Protein AF-A0A2V6L7R2-F1 (afdb_monomer)

Solvent-accessible surface area (backbone atoms only — not comparable to full-atom values): 4950 Å² total; per-residue (Å²): 119,65,74,61,51,55,57,50,51,51,51,51,53,50,49,52,49,51,52,52,53,52,49,47,60,69,47,26,37,82,86,49,52,48,24,30,25,97,89,71,46,76,55,20,52,33,57,63,91,53,86,47,57,44,80,72,83,79,36,25,43,41,78,58,90,80,51,62,68,50,61,77,42,36,72,59,25,51,52,52,31,53,77,72,75,102

Foldseek 3Di:
DVVVVVVVVVVVVVVVVVVLVVVPVVQFVLPAAWEQEPVHGTLAGHGPPDPQWPDPDRHTYRNDPPSPVSVSNVVVRVVSCVVVVD

Secondary structure (DSSP, 8-state):
-HHHHHHHHHHHHHHHHHHHHHHHHHHEETTSPPEEETTTEEEESEETT-SSEEE-SSSEEE--S--HHHHHTHHHHHHHHHHTT-

Radius of gyration: 16.17 Å; Cα contacts (8 Å, |Δi|>4): 90; chains: 1; bounding box: 48×33×29 Å

pLDDT: mean 90.25, std 8.0, range [57.34, 96.94]

Structure (mmCIF, N/CA/C/O backbone):
data_AF-A0A2V6L7R2-F1
#
_entry.id   AF-A0A2V6L7R2-F1
#
loop_
_atom_site.group_PDB
_atom_site.id
_atom_site.type_symbol
_atom_site.label_atom_id
_atom_site.label_alt_id
_atom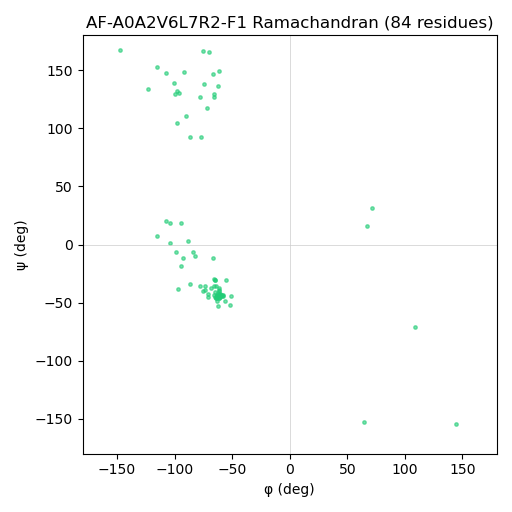_site.label_comp_id
_atom_site.label_asym_id
_atom_site.label_entity_id
_atom_site.label_seq_id
_atom_site.pdbx_PDB_ins_code
_atom_site.Cartn_x
_atom_site.Cartn_y
_atom_site.Cartn_z
_atom_site.occupancy
_atom_site.B_iso_or_equiv
_atom_site.auth_seq_id
_atom_site.auth_comp_id
_atom_site.auth_asym_id
_atom_site.auth_atom_id
_atom_site.pdbx_PDB_model_num
ATOM 1 N N . MET A 1 1 ? -32.778 20.461 16.300 1.00 57.34 1 MET A N 1
ATOM 2 C CA . MET A 1 1 ? -31.841 20.590 15.157 1.00 57.34 1 MET A CA 1
ATOM 3 C C . MET A 1 1 ? -30.543 19.789 15.329 1.00 57.34 1 MET A C 1
ATOM 5 O O . MET A 1 1 ? -29.867 19.573 14.334 1.00 57.34 1 MET A O 1
ATOM 9 N N . GLU A 1 2 ? -30.201 19.275 16.518 1.00 58.22 2 GLU A N 1
ATOM 10 C CA . GLU A 1 2 ? -28.977 18.466 16.711 1.00 58.22 2 GLU A CA 1
ATOM 11 C C . GLU A 1 2 ? -29.009 17.090 16.024 1.00 58.22 2 GLU A C 1
ATOM 13 O O . GLU A 1 2 ? -28.016 16.663 15.439 1.00 58.22 2 GLU A O 1
ATOM 18 N N . PHE A 1 3 ? -30.162 16.413 16.006 1.00 60.12 3 PHE A N 1
ATOM 19 C CA . PHE A 1 3 ? -30.274 15.053 15.454 1.00 60.12 3 PHE A CA 1
ATOM 20 C C . PHE A 1 3 ? -30.030 14.966 13.936 1.00 60.12 3 PHE A C 1
ATOM 22 O O . PHE A 1 3 ? -29.549 13.951 13.432 1.00 60.12 3 PHE A O 1
ATOM 29 N N . THR A 1 4 ? -30.345 16.027 13.192 1.00 68.25 4 THR A N 1
ATOM 30 C CA . THR A 1 4 ? -30.073 16.130 11.751 1.00 68.25 4 THR A CA 1
ATOM 31 C C . THR A 1 4 ? -28.590 16.358 11.469 1.00 68.25 4 THR A C 1
ATOM 33 O O . THR A 1 4 ? -28.068 15.773 10.524 1.00 68.25 4 THR A O 1
ATOM 36 N N . SER A 1 5 ? -27.894 17.121 12.318 1.00 74.06 5 SER A N 1
ATOM 37 C CA . SER A 1 5 ? -26.457 17.398 12.183 1.00 74.06 5 SER A CA 1
ATOM 38 C C . SER A 1 5 ? -25.611 16.127 12.331 1.00 74.06 5 SER A C 1
ATOM 40 O O . SER A 1 5 ? -24.783 15.822 11.473 1.00 74.06 5 SER A O 1
ATOM 42 N N . VAL A 1 6 ? -25.903 15.303 13.346 1.00 81.81 6 VAL A N 1
ATOM 43 C CA . VAL A 1 6 ? -25.174 14.044 13.598 1.00 81.81 6 VAL A CA 1
ATOM 44 C C . VAL A 1 6 ? -25.323 13.058 12.435 1.00 81.81 6 VAL A C 1
ATOM 46 O O . VAL A 1 6 ? -24.350 12.440 12.005 1.00 81.81 6 VAL A O 1
ATOM 49 N N . ARG A 1 7 ? -26.531 12.935 11.869 1.00 84.75 7 ARG A N 1
ATOM 50 C CA . ARG A 1 7 ? -26.786 12.045 10.723 1.00 84.75 7 ARG A CA 1
ATOM 51 C C . ARG A 1 7 ? -26.055 12.497 9.460 1.00 84.75 7 ARG A C 1
ATOM 53 O O . ARG A 1 7 ? -25.615 11.653 8.684 1.00 84.75 7 ARG A O 1
ATOM 60 N N . VAL A 1 8 ? -25.936 13.804 9.238 1.00 87.19 8 VAL A N 1
ATOM 61 C CA . VAL A 1 8 ? -25.190 14.355 8.098 1.00 87.19 8 VAL A CA 1
ATOM 62 C C . VAL A 1 8 ? -23.689 14.146 8.290 1.00 87.19 8 VAL A C 1
ATOM 64 O O . VAL A 1 8 ? -23.036 13.641 7.379 1.00 87.19 8 VAL A O 1
ATOM 67 N N . ALA A 1 9 ? -23.158 14.423 9.483 1.00 88.12 9 ALA A N 1
ATOM 68 C CA . ALA A 1 9 ? -21.753 14.185 9.806 1.00 88.12 9 ALA A CA 1
ATOM 69 C C . ALA A 1 9 ? -21.360 12.708 9.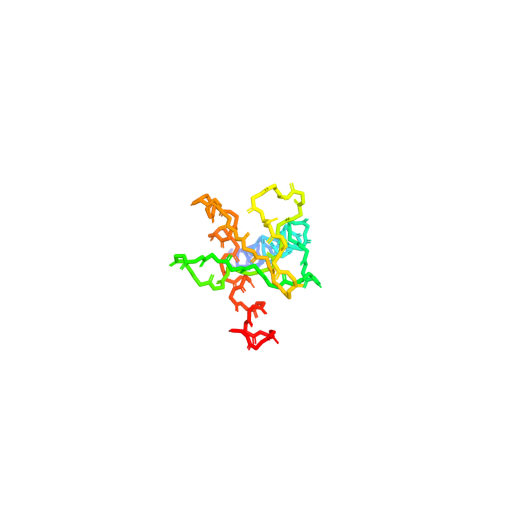628 1.00 88.12 9 ALA A C 1
ATOM 71 O O . ALA A 1 9 ? -20.343 12.417 9.005 1.00 88.12 9 ALA A O 1
ATOM 72 N N . ALA A 1 10 ? -22.199 11.771 10.085 1.00 90.88 10 ALA A N 1
ATOM 73 C CA . ALA A 1 10 ? -21.967 10.338 9.902 1.00 90.88 10 ALA A CA 1
ATOM 74 C C . ALA A 1 10 ? -21.929 9.928 8.418 1.00 90.88 10 ALA A C 1
ATOM 76 O O . ALA A 1 10 ? -21.078 9.135 8.020 1.00 90.88 10 ALA A O 1
ATOM 77 N N . LYS A 1 11 ? -22.811 10.493 7.581 1.00 92.75 11 LYS A N 1
ATOM 78 C CA . LYS A 1 11 ? -22.806 10.242 6.130 1.00 92.75 11 LYS A CA 1
ATOM 79 C C . LYS A 1 11 ? -21.546 10.779 5.459 1.00 92.75 11 LYS A C 1
ATOM 81 O O . LYS A 1 11 ? -20.968 10.081 4.634 1.00 92.75 11 LYS A O 1
ATOM 86 N N . ILE A 1 12 ? -21.114 11.988 5.823 1.00 93.44 12 ILE A N 1
ATOM 87 C CA . ILE A 1 12 ? -19.881 12.585 5.295 1.00 93.44 12 ILE A CA 1
ATOM 88 C C . ILE A 1 12 ? -18.678 11.740 5.715 1.00 93.44 12 ILE A C 1
ATOM 90 O O . ILE A 1 12 ? -17.885 11.363 4.864 1.00 93.44 12 ILE A O 1
ATOM 94 N N . ALA A 1 13 ? -18.576 11.374 6.994 1.00 92.81 13 ALA A N 1
ATOM 95 C CA . ALA A 1 13 ? -17.501 10.520 7.489 1.00 92.81 13 ALA A CA 1
ATOM 96 C C . ALA A 1 13 ? -17.477 9.156 6.779 1.00 92.81 13 ALA A C 1
ATOM 98 O O . ALA A 1 13 ? -16.416 8.705 6.351 1.00 92.81 13 ALA A O 1
ATOM 99 N N . GLY A 1 14 ? -18.643 8.528 6.596 1.00 94.00 14 GLY A N 1
ATOM 100 C CA . GLY A 1 14 ? -18.771 7.270 5.861 1.00 94.00 14 GLY A CA 1
ATOM 101 C C . GLY A 1 14 ? -18.348 7.392 4.396 1.00 94.00 14 GLY A C 1
ATOM 102 O O . GLY A 1 14 ? -17.610 6.543 3.902 1.00 94.00 14 GLY A O 1
ATOM 103 N N . LEU A 1 15 ? -18.750 8.469 3.714 1.00 95.44 15 LEU A N 1
ATOM 104 C CA . LEU A 1 15 ? -18.340 8.736 2.335 1.00 95.44 15 LEU A CA 1
ATOM 105 C C . LEU A 1 15 ? -16.829 8.974 2.236 1.00 95.44 15 LEU A C 1
ATOM 107 O O . LEU A 1 15 ? -16.177 8.385 1.379 1.00 95.44 15 LEU A O 1
ATOM 111 N N . THR A 1 16 ? -16.262 9.784 3.130 1.00 94.62 16 THR A N 1
ATOM 112 C CA . THR 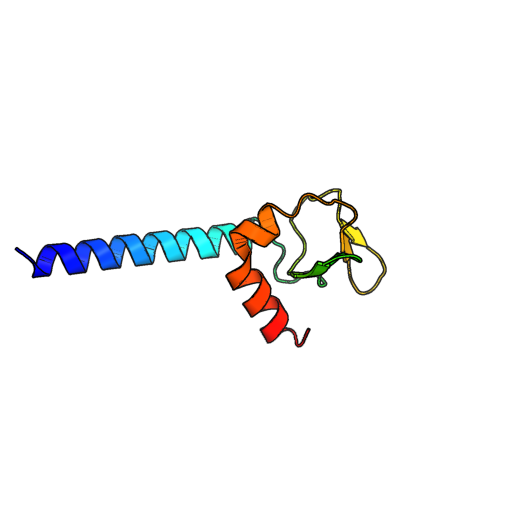A 1 16 ? -14.818 10.041 3.185 1.00 94.62 16 THR A CA 1
ATOM 113 C C . THR A 1 16 ? -14.039 8.749 3.406 1.00 94.62 16 THR A C 1
ATOM 115 O O . THR A 1 16 ? -13.051 8.508 2.717 1.00 94.62 16 THR A O 1
ATOM 118 N N . LEU A 1 17 ? -14.502 7.884 4.314 1.00 94.56 17 LEU A N 1
ATOM 119 C CA . LEU A 1 17 ? -13.881 6.583 4.551 1.00 94.56 17 LEU A CA 1
ATOM 120 C C . LEU A 1 17 ? -13.960 5.683 3.312 1.00 94.56 17 LEU A C 1
ATOM 122 O O . LEU A 1 17 ? -12.965 5.064 2.946 1.00 94.56 17 LEU A O 1
ATOM 126 N N . ALA A 1 18 ? -15.112 5.634 2.639 1.00 96.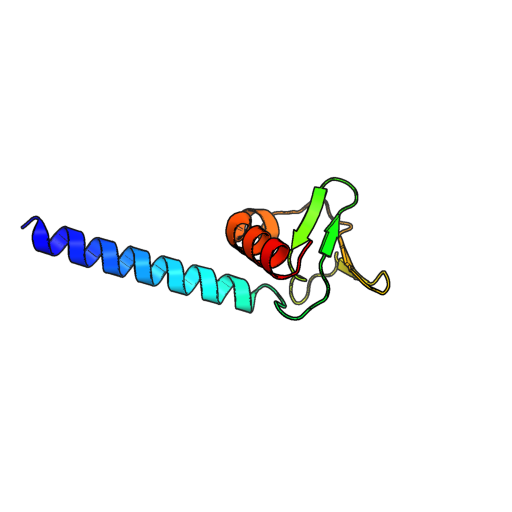19 18 ALA A N 1
ATOM 127 C CA . ALA A 1 18 ? -15.275 4.856 1.415 1.00 96.19 18 ALA A CA 1
ATOM 128 C C . ALA A 1 18 ? -14.336 5.346 0.301 1.00 96.19 18 ALA A C 1
ATOM 130 O O . ALA A 1 18 ? -13.642 4.539 -0.314 1.00 96.19 18 ALA A O 1
ATOM 131 N N . VAL A 1 19 ? -14.250 6.663 0.085 1.00 96.50 19 VAL A N 1
ATOM 132 C CA . VAL A 1 19 ? -13.318 7.266 -0.883 1.00 96.50 19 VAL A CA 1
ATOM 133 C C . VAL A 1 19 ? -11.872 6.940 -0.518 1.00 96.50 19 VAL A C 1
ATOM 135 O O . VAL A 1 19 ? -11.095 6.577 -1.395 1.00 96.50 19 VAL A O 1
ATOM 138 N N . TYR A 1 20 ? -11.514 7.008 0.764 1.00 94.94 20 TYR A N 1
ATOM 139 C CA . TYR A 1 20 ? -10.172 6.679 1.238 1.00 94.94 20 TYR A CA 1
ATOM 140 C C . TYR A 1 20 ? -9.801 5.211 0.974 1.00 94.94 20 TYR A C 1
ATOM 142 O O . TYR A 1 20 ? -8.716 4.932 0.468 1.00 94.94 20 TYR A O 1
ATOM 150 N N . LEU A 1 21 ? -10.717 4.272 1.236 1.00 95.94 21 LEU A N 1
ATOM 151 C CA . LEU A 1 21 ? -10.520 2.847 0.946 1.00 95.94 21 LEU A CA 1
ATOM 152 C C . LEU A 1 21 ? -10.399 2.575 -0.558 1.00 95.94 21 LEU A C 1
ATOM 154 O O . LEU A 1 21 ? -9.504 1.849 -0.985 1.00 95.94 21 LEU A O 1
ATOM 158 N N . VAL A 1 22 ? -11.269 3.180 -1.370 1.00 96.94 22 VAL A N 1
ATOM 159 C CA . VAL A 1 22 ? -11.215 3.041 -2.833 1.00 96.94 22 VAL A CA 1
ATOM 160 C C . VAL A 1 22 ? -9.910 3.617 -3.379 1.00 96.94 22 VAL A C 1
ATOM 162 O O . VAL A 1 22 ? -9.256 2.970 -4.192 1.00 96.94 22 VAL A O 1
ATOM 165 N N . ALA A 1 23 ? -9.489 4.789 -2.899 1.00 96.62 23 ALA A N 1
ATOM 166 C CA . ALA A 1 23 ? -8.231 5.410 -3.298 1.00 96.62 23 ALA A CA 1
ATOM 167 C C . ALA A 1 23 ? -7.021 4.538 -2.934 1.00 96.62 23 ALA A C 1
ATOM 169 O O . ALA A 1 23 ? -6.091 4.433 -3.731 1.00 96.62 23 ALA A O 1
ATOM 170 N N . PHE A 1 24 ? -7.051 3.863 -1.781 1.00 96.44 24 PHE A N 1
ATOM 171 C CA . PHE A 1 24 ? -6.016 2.907 -1.396 1.00 96.44 24 PHE A CA 1
ATOM 172 C C . PHE A 1 24 ? -5.933 1.730 -2.373 1.00 96.44 24 PHE A C 1
ATOM 174 O O . PHE A 1 24 ? -4.871 1.477 -2.933 1.00 96.44 24 PHE A O 1
ATOM 181 N N . VAL A 1 25 ? -7.055 1.054 -2.642 1.00 95.94 25 VAL A N 1
ATOM 182 C CA . VAL A 1 25 ? -7.098 -0.098 -3.564 1.00 95.94 25 VAL A CA 1
ATOM 183 C C . VAL A 1 25 ? -6.764 0.306 -5.003 1.00 95.94 25 VAL A C 1
ATOM 185 O O . VAL A 1 25 ? -6.217 -0.490 -5.763 1.00 95.94 25 VAL A O 1
ATOM 188 N N . TRP A 1 26 ? -7.085 1.539 -5.395 1.00 96.06 26 TRP A N 1
ATOM 189 C CA . TRP A 1 26 ? -6.749 2.063 -6.713 1.00 96.06 26 TRP A CA 1
ATOM 190 C C . TRP A 1 26 ? -5.264 2.421 -6.837 1.00 96.06 26 TRP A C 1
ATOM 192 O O . TRP A 1 26 ? -4.656 2.147 -7.870 1.00 96.06 26 TRP A O 1
ATOM 202 N N . ARG A 1 27 ? -4.664 3.013 -5.794 1.00 95.81 27 ARG A N 1
ATOM 203 C CA . ARG A 1 27 ? -3.256 3.440 -5.812 1.00 95.81 27 ARG A CA 1
ATOM 204 C C . ARG A 1 27 ? -2.289 2.277 -5.613 1.00 95.81 27 ARG A C 1
ATOM 206 O O . ARG A 1 27 ? -1.215 2.284 -6.214 1.00 95.81 27 ARG A O 1
ATOM 213 N N . PHE A 1 28 ? -2.663 1.306 -4.788 1.00 96.38 28 PHE A N 1
ATOM 214 C CA . PHE A 1 28 ? -1.831 0.166 -4.434 1.00 96.38 28 PHE A CA 1
ATOM 215 C C . PHE A 1 28 ? -2.317 -1.123 -5.096 1.00 96.38 28 PHE A C 1
ATOM 217 O O . PHE A 1 28 ? -3.508 -1.339 -5.324 1.00 96.38 28 PHE A O 1
ATOM 224 N N . ASP A 1 29 ? -1.388 -2.009 -5.420 1.00 95.12 29 ASP A N 1
ATOM 225 C CA . ASP A 1 29 ? -1.695 -3.385 -5.771 1.00 95.12 29 ASP A CA 1
ATOM 226 C C . ASP A 1 29 ? -1.773 -4.224 -4.492 1.00 95.12 29 ASP A C 1
ATOM 228 O O . ASP A 1 29 ? -0.778 -4.726 -3.978 1.00 95.12 29 ASP A O 1
ATOM 232 N N . VAL A 1 30 ? -2.976 -4.352 -3.937 1.00 93.88 30 VAL A N 1
ATOM 233 C CA . VAL A 1 30 ? -3.206 -5.032 -2.652 1.00 93.88 30 VAL A CA 1
ATOM 234 C C . VAL A 1 30 ? -2.930 -6.538 -2.680 1.00 93.88 30 VAL A C 1
ATOM 236 O O . VAL A 1 30 ? -2.893 -7.148 -1.613 1.00 93.88 30 VAL A O 1
ATOM 239 N N . PHE A 1 31 ? -2.748 -7.129 -3.864 1.00 91.88 31 PHE A N 1
ATOM 240 C CA . PHE A 1 31 ? -2.399 -8.542 -4.038 1.00 91.88 31 PHE A CA 1
ATOM 241 C C . PHE A 1 31 ? -0.926 -8.751 -4.407 1.00 91.88 31 PHE A C 1
ATOM 243 O O . PHE A 1 31 ? -0.502 -9.888 -4.607 1.00 91.88 31 PHE A O 1
ATOM 250 N N . SER A 1 32 ? -0.150 -7.672 -4.506 1.00 90.56 32 SER A N 1
ATOM 251 C CA . SER A 1 32 ? 1.280 -7.748 -4.794 1.00 90.56 32 SER A CA 1
ATOM 252 C C . SER A 1 32 ? 2.097 -8.205 -3.586 1.00 90.56 32 SER A C 1
ATOM 254 O O . SER A 1 32 ? 1.639 -8.198 -2.439 1.00 90.56 32 SER A O 1
ATOM 256 N N . SER A 1 33 ? 3.351 -8.563 -3.859 1.00 91.25 33 SER A N 1
ATOM 257 C CA . SER A 1 33 ? 4.354 -8.794 -2.825 1.00 91.25 33 SER A CA 1
ATOM 258 C C . SER A 1 33 ? 4.600 -7.525 -1.998 1.00 91.25 33 SER A C 1
ATOM 260 O O . SER A 1 33 ? 4.501 -6.410 -2.516 1.00 91.25 33 SER A O 1
ATOM 262 N N . PRO A 1 34 ? 4.957 -7.664 -0.710 1.00 92.94 34 PRO A N 1
ATOM 263 C CA . PRO A 1 34 ? 5.171 -6.515 0.152 1.00 92.94 34 PRO A CA 1
ATOM 264 C C . PRO A 1 34 ? 6.383 -5.701 -0.295 1.00 92.94 34 PRO A C 1
ATOM 266 O O . PRO A 1 34 ? 7.397 -6.239 -0.751 1.00 92.94 34 PRO A O 1
ATOM 269 N N . VAL A 1 35 ? 6.285 -4.395 -0.088 1.00 94.00 35 VAL A N 1
ATOM 270 C CA . VAL A 1 35 ? 7.360 -3.438 -0.312 1.00 94.00 35 VAL A CA 1
ATOM 271 C C . VAL A 1 35 ? 8.059 -3.146 1.007 1.00 94.00 35 VAL A C 1
ATOM 273 O O . VAL A 1 35 ? 7.428 -2.846 2.029 1.00 94.00 35 VAL A O 1
ATOM 276 N N . ARG A 1 36 ? 9.385 -3.200 0.980 1.00 91.75 36 ARG A N 1
ATOM 277 C CA . ARG A 1 36 ? 10.269 -2.830 2.077 1.00 91.75 36 ARG A CA 1
ATOM 278 C C . ARG A 1 36 ? 11.110 -1.632 1.668 1.00 91.75 36 ARG A C 1
ATOM 280 O O . ARG A 1 36 ? 11.400 -1.441 0.501 1.00 91.75 36 ARG A O 1
ATOM 287 N N . ASN A 1 37 ? 11.523 -0.840 2.645 1.00 88.62 37 ASN A N 1
ATOM 288 C CA . ASN A 1 37 ? 12.612 0.112 2.484 1.00 88.62 37 ASN A CA 1
ATOM 289 C C . ASN A 1 37 ? 13.675 -0.190 3.542 1.00 88.62 37 ASN A C 1
ATOM 291 O O . ASN A 1 37 ? 13.357 -0.383 4.724 1.00 88.62 37 ASN A O 1
ATOM 295 N N . ASN A 1 38 ? 14.942 -0.223 3.129 1.00 80.62 38 ASN A N 1
ATOM 296 C CA . ASN A 1 38 ? 16.071 -0.542 4.006 1.00 80.62 38 ASN A CA 1
ATOM 297 C C . ASN A 1 38 ? 16.154 0.350 5.262 1.00 80.62 38 ASN A C 1
ATOM 299 O O . ASN A 1 38 ? 16.559 -0.127 6.322 1.00 80.62 38 ASN A O 1
ATOM 303 N N . LYS A 1 39 ? 15.699 1.607 5.191 1.00 80.75 39 LYS A N 1
ATOM 304 C CA . LYS A 1 39 ? 15.652 2.551 6.322 1.00 80.75 39 LYS A CA 1
ATOM 305 C C . LYS A 1 39 ? 14.372 2.430 7.159 1.00 80.75 39 LYS A C 1
ATOM 307 O O . LYS A 1 39 ? 14.410 2.630 8.372 1.00 80.75 39 LYS A O 1
ATOM 312 N N . HIS A 1 40 ? 13.236 2.118 6.532 1.00 74.25 40 HIS A N 1
ATOM 313 C CA . HIS A 1 40 ? 11.902 2.288 7.132 1.00 74.25 40 HIS A CA 1
ATOM 314 C C . HIS A 1 40 ? 11.115 0.988 7.377 1.00 74.25 40 HIS A C 1
ATOM 316 O O . HIS A 1 40 ? 9.976 1.057 7.837 1.00 74.25 40 HIS A O 1
ATOM 322 N N . ARG A 1 41 ? 11.736 -0.186 7.177 1.00 86.81 41 ARG A N 1
ATOM 323 C CA . ARG A 1 41 ? 11.114 -1.524 7.307 1.00 86.81 41 ARG A CA 1
ATOM 324 C C . ARG A 1 41 ? 10.004 -1.736 6.263 1.00 86.81 41 ARG A C 1
ATOM 326 O O . ARG A 1 41 ? 10.108 -1.215 5.155 1.00 86.81 41 ARG A O 1
ATOM 333 N N . TRP A 1 42 ? 9.011 -2.573 6.564 1.00 92.75 42 TRP A N 1
ATOM 334 C CA . TRP A 1 42 ? 7.869 -2.838 5.688 1.00 92.75 42 TRP A CA 1
ATOM 335 C C . TRP A 1 42 ? 7.011 -1.587 5.524 1.00 92.75 42 TRP A C 1
ATOM 337 O O . TRP A 1 42 ? 6.593 -0.980 6.510 1.00 92.75 42 TRP A O 1
ATOM 347 N N . LEU A 1 43 ? 6.759 -1.214 4.273 1.00 93.19 43 LEU A N 1
ATOM 348 C CA . LEU A 1 43 ? 5.989 -0.028 3.917 1.00 93.19 43 LEU A CA 1
ATOM 349 C C . LEU A 1 43 ? 4.528 -0.360 3.620 1.00 93.19 43 LEU A C 1
ATOM 351 O O . LEU A 1 43 ? 3.645 0.400 4.015 1.00 93.19 43 LEU A O 1
ATOM 355 N N . GLY A 1 44 ? 4.268 -1.490 2.960 1.00 94.69 44 GLY A N 1
ATOM 356 C CA . GLY A 1 44 ? 2.924 -1.921 2.586 1.00 94.69 44 GLY A CA 1
ATOM 357 C C . GLY A 1 44 ? 2.902 -2.641 1.235 1.00 94.69 44 GLY A C 1
ATOM 358 O O . GLY A 1 44 ? 3.921 -3.211 0.846 1.00 94.69 44 GLY A O 1
ATOM 359 N N . PRO A 1 45 ? 1.760 -2.634 0.532 1.00 95.94 45 PRO A N 1
ATOM 360 C CA . PRO A 1 45 ? 1.655 -3.177 -0.823 1.00 95.94 45 PRO A CA 1
ATOM 361 C C . PRO A 1 45 ? 2.399 -2.321 -1.860 1.00 95.94 45 PRO A C 1
ATOM 363 O O . PRO A 1 45 ? 2.728 -1.162 -1.599 1.00 95.94 45 PRO A O 1
ATOM 366 N N . LEU A 1 46 ? 2.616 -2.873 -3.058 1.00 95.06 46 LEU A N 1
ATOM 367 C CA . LEU A 1 46 ? 3.220 -2.172 -4.193 1.00 95.06 46 LEU A CA 1
ATOM 368 C C . LEU A 1 46 ? 2.372 -0.989 -4.654 1.00 95.06 46 LEU A C 1
ATOM 370 O O . LEU A 1 46 ? 1.155 -1.094 -4.804 1.00 95.06 46 LEU A O 1
ATOM 374 N N . ILE A 1 47 ? 3.015 0.140 -4.935 1.00 95.31 47 ILE A N 1
ATOM 375 C CA . ILE A 1 47 ? 2.361 1.279 -5.577 1.00 95.31 47 ILE A CA 1
ATOM 376 C C . ILE A 1 47 ? 2.234 0.993 -7.080 1.00 95.31 47 ILE A C 1
ATOM 378 O O . ILE A 1 47 ? 3.219 0.714 -7.762 1.00 95.31 47 ILE A O 1
ATOM 382 N N . ARG A 1 48 ? 1.023 1.107 -7.635 1.00 94.31 48 ARG A N 1
ATOM 383 C CA . ARG A 1 48 ? 0.798 0.857 -9.066 1.00 94.31 48 ARG A CA 1
ATOM 384 C C . ARG A 1 48 ? 1.519 1.892 -9.927 1.00 94.31 48 ARG A C 1
ATOM 386 O O . ARG A 1 48 ? 1.343 3.097 -9.728 1.00 94.31 48 ARG A O 1
ATOM 393 N N . GLY A 1 49 ? 2.278 1.410 -10.910 1.00 89.69 49 GLY A N 1
ATOM 394 C CA . GLY A 1 49 ? 3.034 2.254 -11.840 1.00 89.69 49 GLY A CA 1
ATOM 395 C C . GLY A 1 49 ? 4.182 3.024 -11.187 1.00 89.69 49 GLY A C 1
ATOM 396 O O . GLY A 1 49 ? 4.656 3.996 -11.766 1.00 89.69 49 GLY A O 1
ATOM 397 N N . ASP A 1 50 ? 4.589 2.640 -9.977 1.00 90.19 50 ASP A N 1
ATOM 398 C CA . ASP A 1 50 ? 5.762 3.216 -9.338 1.00 90.19 50 ASP A CA 1
ATOM 399 C C . ASP A 1 50 ? 7.052 2.692 -9.975 1.00 90.19 50 ASP A C 1
ATOM 401 O O . ASP A 1 50 ? 7.175 1.507 -10.273 1.00 90.19 50 ASP A O 1
ATOM 405 N N . THR A 1 51 ? 8.012 3.592 -10.180 1.00 90.25 51 THR A N 1
ATOM 406 C CA . THR A 1 51 ? 9.321 3.285 -10.776 1.00 90.25 51 THR A CA 1
ATOM 407 C C . THR A 1 51 ? 10.420 3.118 -9.733 1.00 90.25 51 THR A C 1
ATOM 409 O O . THR A 1 51 ? 11.545 2.789 -10.088 1.00 90.25 51 THR A O 1
ATOM 412 N N . HIS A 1 52 ? 10.122 3.389 -8.461 1.00 91.31 52 HIS A N 1
ATOM 413 C CA . HIS A 1 52 ? 11.084 3.314 -7.360 1.00 91.31 52 HIS A CA 1
ATOM 414 C C . HIS A 1 52 ? 11.093 1.957 -6.652 1.00 91.31 52 HIS A C 1
ATOM 416 O O . HIS A 1 52 ? 11.976 1.699 -5.836 1.00 91.31 52 HIS A O 1
ATOM 422 N N . SER A 1 53 ? 10.105 1.112 -6.939 1.00 91.69 53 SER A N 1
ATOM 423 C CA . SER A 1 53 ? 9.980 -0.231 -6.389 1.00 91.69 53 SER A CA 1
ATOM 424 C C . SER A 1 53 ? 10.688 -1.238 -7.296 1.00 91.69 53 SER A C 1
ATOM 426 O O . SER A 1 53 ? 10.225 -1.520 -8.401 1.00 91.69 53 SER A O 1
ATOM 428 N N . VAL A 1 54 ? 11.797 -1.799 -6.820 1.00 91.81 54 VAL A N 1
ATOM 429 C CA . VAL A 1 54 ? 12.589 -2.805 -7.537 1.00 91.81 54 VAL A CA 1
ATOM 430 C C . VAL A 1 54 ? 12.249 -4.193 -7.010 1.00 91.81 54 VAL A C 1
ATOM 432 O O . VAL A 1 54 ? 12.258 -4.429 -5.803 1.00 91.81 54 VAL A O 1
ATOM 435 N N . ASP A 1 55 ? 11.935 -5.122 -7.910 1.00 90.81 55 ASP A N 1
ATOM 436 C CA . ASP A 1 55 ? 11.687 -6.517 -7.546 1.00 90.81 55 ASP A CA 1
ATOM 437 C C . ASP 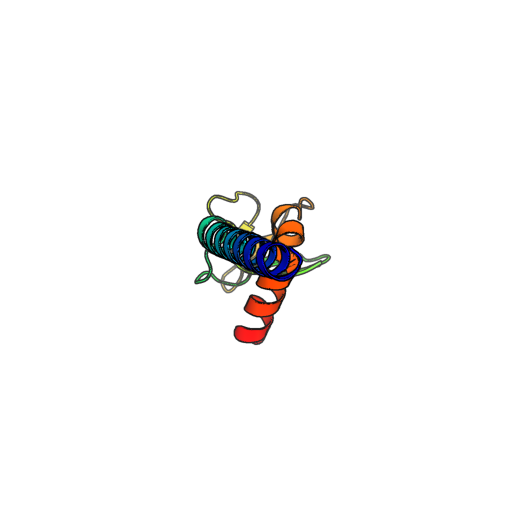A 1 55 ? 13.005 -7.206 -7.152 1.00 90.81 55 ASP A C 1
ATOM 439 O O . ASP A 1 55 ? 13.922 -7.328 -7.965 1.00 90.81 55 ASP A O 1
ATOM 443 N N . ILE A 1 56 ? 13.094 -7.662 -5.900 1.00 90.50 56 ILE A N 1
ATOM 444 C CA . ILE A 1 56 ? 14.236 -8.422 -5.367 1.00 90.50 56 ILE A CA 1
ATOM 445 C C . ILE A 1 56 ? 13.892 -9.911 -5.164 1.00 90.50 56 ILE A C 1
ATOM 447 O O . ILE A 1 56 ? 14.547 -10.628 -4.404 1.00 90.50 56 ILE A O 1
ATOM 451 N N . GLY A 1 57 ? 12.846 -10.393 -5.839 1.00 85.69 57 GLY A N 1
ATOM 452 C CA . GLY A 1 57 ? 12.425 -11.788 -5.922 1.00 85.69 57 GLY A CA 1
ATOM 453 C C . GLY A 1 57 ? 11.137 -12.064 -5.151 1.00 85.69 57 GLY A C 1
ATOM 454 O O . GLY A 1 57 ? 10.102 -12.354 -5.737 1.00 85.69 57 GLY A O 1
ATOM 455 N N . LYS A 1 58 ? 11.191 -12.036 -3.812 1.00 83.62 58 LYS A N 1
ATOM 456 C CA . LYS A 1 58 ? 10.005 -12.307 -2.964 1.00 83.62 58 LYS A CA 1
ATOM 457 C C . LYS A 1 58 ? 9.262 -11.048 -2.533 1.00 83.62 58 LYS A C 1
ATOM 459 O O . LYS A 1 58 ? 8.128 -11.138 -2.077 1.00 83.62 58 LYS A O 1
ATOM 464 N N . THR A 1 59 ? 9.925 -9.905 -2.611 1.00 90.69 59 THR A N 1
ATOM 465 C CA . THR A 1 59 ? 9.465 -8.612 -2.105 1.00 90.69 59 THR A CA 1
ATOM 466 C C . THR A 1 59 ? 10.007 -7.517 -3.003 1.00 90.69 59 THR A C 1
ATOM 468 O O . THR A 1 59 ? 10.929 -7.762 -3.778 1.00 90.69 59 THR A O 1
ATOM 471 N N . TYR A 1 60 ? 9.486 -6.308 -2.852 1.00 93.31 60 TYR A N 1
ATOM 472 C CA . TYR A 1 60 ? 10.028 -5.133 -3.526 1.00 93.31 60 TYR A CA 1
ATOM 473 C C . TYR A 1 60 ? 10.902 -4.329 -2.562 1.00 93.31 60 TYR A C 1
ATOM 475 O O . TYR A 1 60 ? 10.534 -4.173 -1.396 1.00 93.31 60 TYR A O 1
ATOM 483 N N . ASP A 1 61 ? 12.036 -3.815 -3.036 1.00 92.75 61 ASP A N 1
ATOM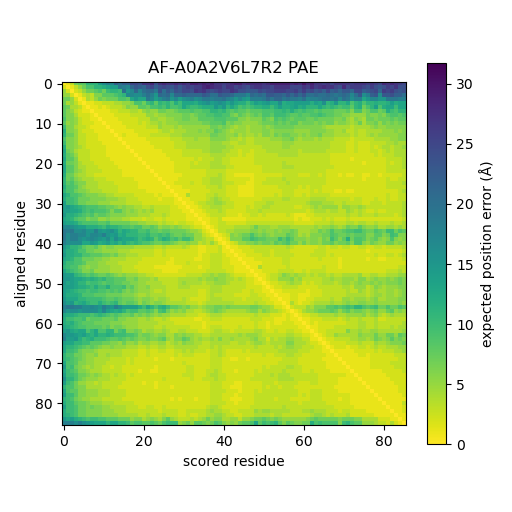 484 C CA . ASP A 1 61 ? 12.804 -2.782 -2.334 1.00 92.75 61 ASP A CA 1
ATOM 485 C C . ASP A 1 61 ? 12.426 -1.407 -2.891 1.00 92.75 61 ASP A C 1
ATOM 487 O O . ASP A 1 61 ? 12.374 -1.206 -4.103 1.00 92.75 61 ASP A O 1
ATOM 491 N N . TYR A 1 62 ? 12.107 -0.471 -2.005 1.00 93.56 62 TYR A N 1
ATOM 492 C CA . TYR A 1 62 ? 11.726 0.891 -2.357 1.00 93.56 62 TYR A CA 1
ATOM 493 C C . TYR A 1 62 ? 12.937 1.805 -2.226 1.00 93.56 62 TYR A C 1
ATOM 495 O O . TYR A 1 62 ? 13.331 2.174 -1.115 1.00 93.56 62 TYR A O 1
ATOM 503 N N . GLU A 1 63 ? 13.506 2.183 -3.366 1.00 91.31 63 GLU A N 1
ATOM 504 C CA . GLU A 1 63 ? 14.779 2.907 -3.436 1.00 91.31 63 GLU A CA 1
ATOM 505 C C . GLU A 1 63 ? 14.639 4.422 -3.212 1.00 91.31 63 GLU A C 1
ATOM 507 O O . GLU A 1 63 ? 15.635 5.125 -3.046 1.00 91.31 63 GLU A O 1
ATOM 512 N N . SER A 1 64 ? 13.410 4.944 -3.180 1.00 88.81 64 SER A N 1
ATOM 513 C CA . SER A 1 64 ? 13.144 6.368 -2.960 1.00 88.81 64 SER A CA 1
ATOM 514 C C . SER A 1 64 ? 12.938 6.706 -1.480 1.00 88.81 64 SER A C 1
ATOM 516 O O . SER A 1 64 ? 12.387 5.927 -0.700 1.00 88.81 64 SER A O 1
ATOM 518 N N . ASP A 1 65 ? 13.332 7.920 -1.096 1.00 86.88 65 ASP A N 1
ATOM 519 C CA . ASP A 1 65 ? 13.000 8.506 0.209 1.00 86.88 65 ASP A CA 1
ATOM 520 C C . ASP A 1 65 ? 11.606 9.180 0.204 1.00 86.88 65 ASP A C 1
ATOM 522 O O . ASP A 1 65 ? 11.102 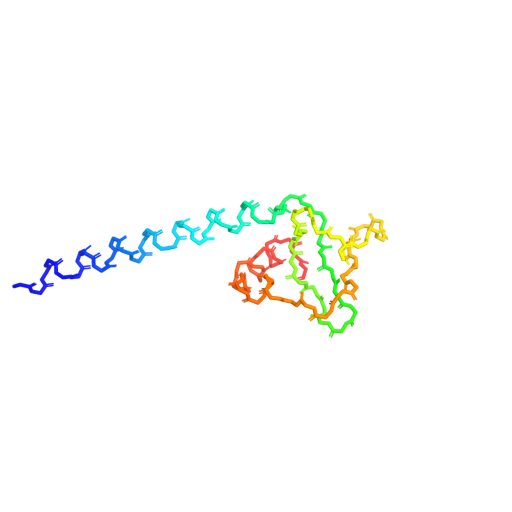9.589 1.257 1.00 86.88 65 ASP A O 1
ATOM 526 N N . ASP A 1 66 ? 10.945 9.275 -0.960 1.00 89.31 66 ASP A N 1
ATOM 527 C CA . ASP A 1 66 ? 9.577 9.787 -1.065 1.00 89.31 66 ASP A CA 1
ATOM 528 C C . ASP A 1 66 ? 8.557 8.739 -0.605 1.00 89.31 66 ASP A C 1
ATOM 530 O O . ASP A 1 66 ? 8.069 7.906 -1.367 1.00 89.31 66 ASP A O 1
ATOM 534 N N . LEU A 1 67 ? 8.208 8.803 0.677 1.00 90.56 67 LEU A N 1
ATOM 535 C CA . LEU A 1 67 ? 7.205 7.939 1.295 1.00 90.56 67 LEU A CA 1
ATOM 536 C C . LEU A 1 67 ? 5.803 8.560 1.320 1.00 90.56 67 LEU A C 1
ATOM 538 O O . LEU A 1 67 ? 4.974 8.129 2.124 1.00 90.56 67 LEU A O 1
ATOM 542 N N . PHE A 1 68 ? 5.518 9.580 0.502 1.00 92.81 68 PHE A N 1
ATOM 543 C CA . PHE A 1 68 ? 4.264 10.333 0.575 1.00 92.81 68 PHE A CA 1
ATOM 544 C C . PHE A 1 68 ? 3.021 9.434 0.553 1.00 92.81 68 PHE A C 1
ATOM 546 O O . PHE A 1 68 ? 2.196 9.510 1.464 1.00 92.81 68 PHE A O 1
ATOM 553 N N . TYR A 1 69 ? 2.908 8.532 -0.426 1.00 92.44 69 TYR A N 1
ATOM 554 C CA . TYR A 1 69 ? 1.740 7.651 -0.544 1.00 92.44 69 TYR A CA 1
ATOM 555 C C . TYR A 1 69 ? 1.621 6.675 0.630 1.00 92.44 69 TYR A C 1
ATOM 557 O O . TYR A 1 69 ? 0.530 6.495 1.168 1.00 92.44 69 TYR A O 1
ATOM 565 N N . TYR A 1 70 ? 2.734 6.101 1.090 1.00 93.81 70 TYR A N 1
ATOM 566 C CA . TYR A 1 70 ? 2.730 5.229 2.265 1.00 93.81 70 TYR A CA 1
ATOM 567 C C . TYR A 1 70 ? 2.335 5.977 3.539 1.00 93.81 70 TYR A C 1
ATOM 569 O O . TYR A 1 70 ? 1.636 5.421 4.379 1.00 93.81 70 TYR A O 1
ATOM 577 N N . ARG A 1 71 ? 2.734 7.246 3.685 1.00 93.25 71 ARG A N 1
ATOM 578 C CA . ARG A 1 71 ? 2.334 8.093 4.820 1.00 93.25 71 ARG A CA 1
ATOM 579 C C . ARG A 1 71 ? 0.862 8.483 4.744 1.00 93.25 71 ARG A C 1
ATOM 581 O O . ARG A 1 71 ? 0.170 8.420 5.757 1.00 93.25 71 ARG A O 1
ATOM 588 N N . LEU A 1 72 ? 0.373 8.836 3.556 1.00 95.19 72 LEU A N 1
ATOM 589 C CA . LEU A 1 72 ? -1.028 9.190 3.325 1.00 95.19 72 LEU A CA 1
ATOM 590 C C . LEU A 1 72 ? -1.969 8.022 3.654 1.00 95.19 72 LEU A C 1
ATOM 592 O O . LEU A 1 72 ? -3.029 8.223 4.248 1.00 95.19 72 LEU A O 1
ATOM 596 N N . PHE A 1 73 ? -1.559 6.800 3.313 1.00 95.94 73 PHE A N 1
ATOM 597 C CA . PHE A 1 73 ? -2.322 5.573 3.543 1.00 95.94 73 PHE A CA 1
ATOM 598 C C . PHE A 1 73 ? -1.815 4.729 4.719 1.00 95.94 73 PHE A C 1
ATOM 600 O O . PHE A 1 73 ? -2.162 3.555 4.842 1.00 95.94 73 PHE A O 1
ATOM 607 N N . TRP A 1 74 ? -1.036 5.329 5.622 1.00 94.25 74 TRP A N 1
ATOM 608 C CA . TRP A 1 74 ? -0.323 4.624 6.691 1.00 94.25 74 TRP A CA 1
ATOM 609 C C . TRP A 1 74 ? -1.185 3.673 7.534 1.00 94.25 74 TRP A C 1
ATOM 611 O O . TRP A 1 74 ? -0.748 2.543 7.769 1.00 94.25 74 TRP A O 1
ATOM 621 N N . PRO A 1 75 ? -2.409 4.049 7.966 1.00 95.44 75 PRO A N 1
ATOM 622 C CA . PRO A 1 75 ? -3.267 3.134 8.712 1.00 95.44 75 PRO A CA 1
ATOM 623 C C . PRO A 1 75 ? -3.619 1.875 7.911 1.00 95.44 75 PRO A C 1
ATOM 625 O O . PRO A 1 75 ? -3.561 0.773 8.452 1.00 95.44 75 PRO A O 1
ATOM 628 N N . LEU A 1 76 ? -3.933 2.019 6.621 1.00 96.12 76 LEU A N 1
ATOM 629 C CA . LEU A 1 76 ? -4.307 0.898 5.756 1.00 96.12 76 LEU A CA 1
ATOM 630 C C . LEU A 1 76 ? -3.100 0.037 5.394 1.00 96.12 76 LEU A C 1
ATOM 632 O O . LEU A 1 76 ? -3.208 -1.184 5.433 1.00 96.12 76 LEU A O 1
ATOM 636 N N . CYS A 1 77 ? -1.940 0.647 5.143 1.00 95.19 77 CYS A N 1
ATOM 637 C CA . CYS A 1 77 ? -0.692 -0.087 4.953 1.00 95.19 77 CYS A CA 1
ATOM 638 C C . CYS A 1 77 ? -0.359 -0.952 6.174 1.00 95.19 77 CYS A C 1
ATOM 640 O O . CYS A 1 77 ? -0.037 -2.125 6.023 1.00 95.19 77 CYS A O 1
ATOM 642 N N . LYS A 1 78 ? -0.502 -0.411 7.391 1.00 94.19 78 LYS A N 1
ATOM 643 C CA . LYS A 1 78 ? -0.284 -1.173 8.629 1.00 94.19 78 LYS A CA 1
ATOM 644 C C . LYS A 1 78 ? -1.261 -2.328 8.800 1.00 94.19 78 LYS A C 1
ATOM 646 O O . LYS A 1 78 ? -0.840 -3.415 9.179 1.00 94.19 78 LYS A O 1
ATOM 651 N N . VAL A 1 79 ? -2.547 -2.099 8.535 1.00 95.31 79 VAL A N 1
ATOM 652 C CA . VAL A 1 79 ? -3.557 -3.167 8.585 1.00 95.31 79 VAL A CA 1
ATOM 653 C C . VAL A 1 79 ? -3.232 -4.248 7.559 1.00 95.31 79 VAL A C 1
ATOM 655 O O . VAL A 1 79 ? -3.274 -5.428 7.886 1.00 95.31 79 VAL A O 1
ATOM 658 N N . TRP A 1 80 ? -2.854 -3.857 6.343 1.00 95.69 80 TRP A N 1
ATOM 659 C CA . TRP A 1 80 ? -2.478 -4.794 5.292 1.00 95.69 80 TRP A CA 1
ATOM 660 C C . TRP A 1 80 ? -1.251 -5.629 5.685 1.00 95.69 80 TRP A C 1
ATOM 662 O O . TRP A 1 80 ? -1.289 -6.850 5.570 1.00 95.69 80 TRP A O 1
ATOM 672 N N . ILE A 1 81 ? -0.201 -4.995 6.220 1.00 94.31 81 ILE A N 1
ATOM 673 C CA . ILE A 1 81 ? 1.002 -5.666 6.746 1.00 94.31 81 ILE A CA 1
ATOM 674 C C . ILE A 1 81 ? 0.613 -6.683 7.826 1.00 94.31 81 ILE A C 1
ATOM 676 O O . ILE A 1 81 ? 0.995 -7.848 7.744 1.00 94.31 81 ILE A O 1
ATOM 680 N N . PHE A 1 82 ? -0.213 -6.264 8.789 1.00 93.56 82 PHE A N 1
ATOM 681 C CA . PHE A 1 82 ? -0.673 -7.117 9.883 1.00 93.56 82 PHE A CA 1
ATOM 682 C C . PHE A 1 82 ? -1.455 -8.342 9.387 1.00 93.56 82 PHE A C 1
ATOM 684 O O . PHE A 1 82 ? -1.199 -9.456 9.835 1.00 93.56 82 PHE A O 1
ATOM 691 N N . VAL A 1 83 ? -2.374 -8.159 8.433 1.00 93.31 83 VAL A N 1
ATOM 692 C CA . VAL A 1 83 ? -3.164 -9.255 7.840 1.00 93.31 83 VAL A CA 1
ATOM 693 C C . VAL A 1 83 ? -2.283 -10.244 7.068 1.00 93.31 83 VAL A C 1
ATOM 695 O O . VAL A 1 83 ? -2.587 -11.433 7.045 1.00 93.31 83 VAL A O 1
ATOM 698 N N . ASN A 1 84 ? -1.180 -9.777 6.480 1.00 89.69 84 ASN A N 1
ATOM 699 C CA . ASN A 1 84 ? -0.220 -10.616 5.759 1.00 89.69 84 ASN A CA 1
ATOM 700 C C . ASN A 1 84 ? 0.893 -11.196 6.655 1.00 89.69 84 ASN A C 1
ATOM 702 O O . ASN A 1 84 ? 1.770 -11.896 6.154 1.00 89.69 84 ASN A O 1
ATOM 706 N 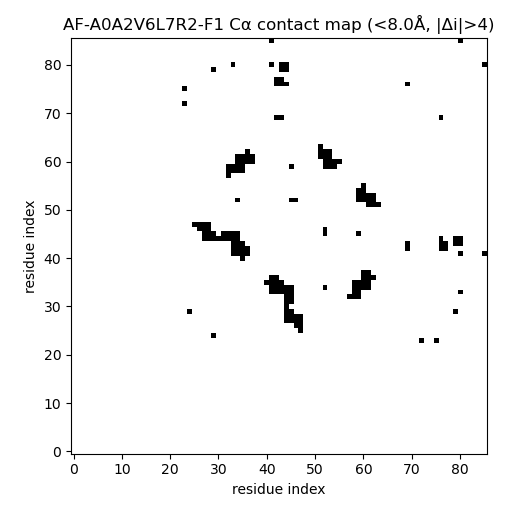N .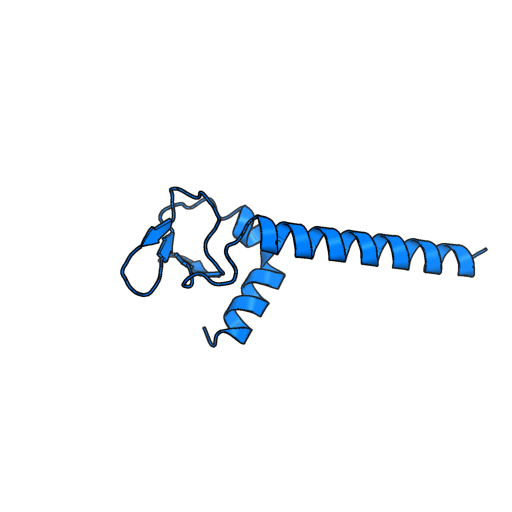 GLY A 1 85 ? 0.858 -10.945 7.970 1.00 86.69 85 GLY A N 1
ATOM 707 C CA . GLY A 1 85 ? 1.802 -11.518 8.934 1.00 86.69 85 GLY A CA 1
ATOM 708 C C . GLY A 1 85 ? 3.228 -10.960 8.849 1.00 86.69 85 GLY A C 1
ATOM 709 O O . GLY A 1 85 ? 4.177 -11.699 9.119 1.00 86.69 85 GLY A O 1
ATOM 710 N N . LEU A 1 86 ? 3.377 -9.690 8.455 1.00 82.12 86 LEU A N 1
ATOM 711 C CA . LEU A 1 86 ? 4.664 -9.001 8.260 1.00 82.12 86 LEU A CA 1
ATOM 712 C C . LEU A 1 86 ? 5.017 -8.012 9.380 1.00 82.12 86 LEU A C 1
ATOM 714 O O . LEU A 1 86 ? 4.097 -7.499 10.057 1.00 82.12 86 LEU A O 1
#

Mean predicted aligned error: 5.2 Å

Sequence (86 aa):
MEFTSVRVAAKIAGLTLAVYLVAFVWRFDVFSSPVRNNKHRWLGPLIRGDTHSVDIGKTYDYESDDLFYYRLFWPLCKVWIFVNGL